Protein AF-A0A350QZK8-F1 (afdb_monomer)

Structure (mmCIF, N/CA/C/O backbone):
data_AF-A0A350QZK8-F1
#
_entry.id   AF-A0A350QZK8-F1
#
loop_
_atom_site.group_PDB
_atom_site.id
_atom_site.type_symbol
_atom_site.label_atom_id
_atom_site.label_alt_id
_atom_site.label_comp_id
_atom_site.label_asym_id
_atom_site.label_entity_id
_atom_site.label_seq_id
_atom_site.pdbx_PDB_ins_code
_atom_site.Cartn_x
_atom_site.Cartn_y
_atom_site.Cartn_z
_atom_site.occupancy
_atom_site.B_iso_or_equiv
_atom_site.auth_seq_id
_atom_site.auth_comp_id
_atom_site.auth_asym_id
_atom_site.auth_atom_id
_atom_site.pdbx_PDB_model_num
ATOM 1 N N . MET A 1 1 ? -41.722 -16.885 18.044 1.00 40.44 1 MET A N 1
ATOM 2 C CA . MET A 1 1 ? -40.992 -17.599 16.979 1.00 40.44 1 MET A CA 1
ATOM 3 C C . MET A 1 1 ? -39.918 -16.690 16.395 1.00 40.44 1 MET A C 1
ATOM 5 O O . MET A 1 1 ? -40.226 -15.578 15.998 1.00 40.44 1 MET A O 1
ATOM 9 N N . ASN A 1 2 ? -38.688 -17.193 16.458 1.00 41.84 2 ASN A N 1
ATOM 10 C CA . ASN A 1 2 ? -37.385 -16.809 15.905 1.00 41.84 2 ASN A CA 1
ATOM 11 C C . ASN A 1 2 ? -37.191 -15.469 15.172 1.00 41.84 2 ASN A C 1
ATOM 13 O O . ASN A 1 2 ? -37.692 -15.240 14.076 1.00 41.84 2 ASN A O 1
ATOM 17 N N . SER A 1 3 ? -36.284 -14.684 15.757 1.00 51.19 3 SER A N 1
ATOM 18 C CA . SER A 1 3 ? -35.518 -13.590 15.170 1.00 51.19 3 SER A CA 1
ATOM 19 C C . SER A 1 3 ? -34.801 -14.013 13.882 1.00 51.19 3 SER A C 1
ATOM 21 O O . SER A 1 3 ? -33.853 -14.795 13.920 1.00 51.19 3 SER A O 1
ATOM 23 N N . SER A 1 4 ? -35.191 -13.442 12.746 1.00 54.00 4 SER A N 1
ATOM 24 C CA . SER A 1 4 ? -34.352 -13.395 11.545 1.00 54.00 4 SER A CA 1
ATOM 25 C C . SER A 1 4 ? -33.629 -12.052 11.512 1.00 54.00 4 SER A C 1
ATOM 27 O O . SER A 1 4 ? -33.986 -11.144 10.766 1.00 54.00 4 SER A O 1
ATOM 29 N N . SER A 1 5 ? -32.611 -11.907 12.362 1.00 52.59 5 SER A N 1
ATOM 30 C CA . SER A 1 5 ? -31.638 -10.829 12.211 1.00 52.59 5 SER A CA 1
ATOM 31 C C . SER A 1 5 ? -30.863 -11.101 10.926 1.00 52.59 5 SER A C 1
ATOM 33 O O . SER A 1 5 ? -30.018 -11.993 10.882 1.00 52.59 5 SER A O 1
ATOM 35 N N . HIS A 1 6 ? -31.189 -10.359 9.868 1.00 55.38 6 HIS A N 1
ATOM 36 C CA . HIS A 1 6 ? -30.386 -10.279 8.657 1.00 55.38 6 HIS A CA 1
ATOM 37 C C . HIS A 1 6 ? -28.930 -10.045 9.064 1.00 55.38 6 HIS A C 1
ATOM 39 O O . HIS A 1 6 ? -28.596 -9.004 9.632 1.00 55.38 6 HIS A O 1
ATOM 45 N N . THR A 1 7 ? -28.056 -11.016 8.803 1.00 56.09 7 THR A N 1
ATOM 46 C CA . THR A 1 7 ? -26.618 -10.825 8.947 1.00 56.09 7 THR A CA 1
ATOM 47 C C . THR A 1 7 ? -26.198 -9.836 7.871 1.00 56.09 7 THR A C 1
ATOM 49 O O . THR A 1 7 ? -25.925 -10.190 6.724 1.00 56.09 7 THR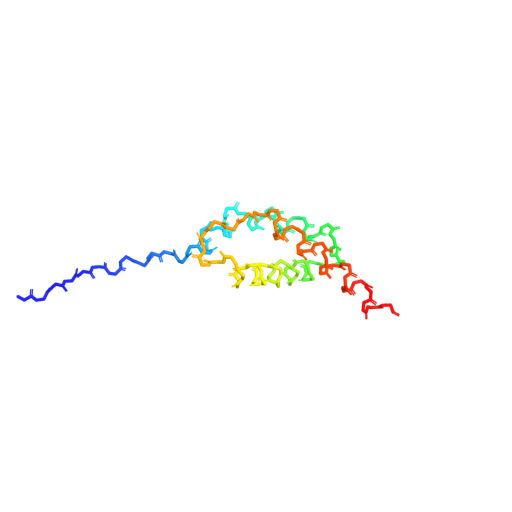 A O 1
ATOM 52 N N . VAL A 1 8 ? -26.202 -8.550 8.218 1.00 59.12 8 VAL A N 1
ATOM 53 C CA . VAL A 1 8 ? -25.571 -7.510 7.413 1.00 59.12 8 VAL A CA 1
ATOM 54 C C . VAL A 1 8 ? -24.123 -7.958 7.260 1.00 59.12 8 VAL A C 1
ATOM 56 O O . VAL A 1 8 ? -23.363 -7.945 8.226 1.00 59.12 8 VAL A O 1
ATOM 59 N N . HIS A 1 9 ? -23.757 -8.454 6.076 1.00 54.19 9 HIS A N 1
ATOM 60 C CA . HIS A 1 9 ? -22.385 -8.824 5.758 1.00 54.19 9 HIS A CA 1
ATOM 61 C C . HIS A 1 9 ? -21.598 -7.521 5.675 1.00 54.19 9 HIS A C 1
ATOM 63 O O . HIS A 1 9 ? -21.401 -6.959 4.597 1.00 54.19 9 HIS A O 1
ATOM 69 N N . SER A 1 10 ? -21.230 -6.989 6.840 1.00 63.53 10 SER A N 1
ATOM 70 C CA . SER A 1 10 ? -20.411 -5.799 6.953 1.00 63.53 10 SER A CA 1
ATOM 71 C C . SER A 1 10 ? -19.115 -6.125 6.230 1.00 63.53 10 SER A C 1
ATOM 73 O O . SER A 1 10 ? -18.374 -7.027 6.633 1.00 63.53 10 SER A O 1
ATOM 75 N N . ARG A 1 11 ? -18.913 -5.505 5.061 1.00 65.44 11 ARG A N 1
ATOM 76 C CA . ARG A 1 11 ? -17.746 -5.788 4.228 1.00 65.44 11 ARG A CA 1
ATOM 77 C C . ARG A 1 11 ? -16.511 -5.602 5.105 1.00 65.44 11 ARG A C 1
ATOM 79 O O . ARG A 1 11 ? -16.424 -4.586 5.794 1.00 65.44 11 ARG A O 1
ATOM 86 N N . PRO A 1 12 ? -15.563 -6.552 5.097 1.00 80.06 12 PRO A N 1
ATOM 87 C CA . PRO A 1 12 ? -14.386 -6.420 5.932 1.00 80.06 12 PRO A CA 1
ATOM 88 C C . PRO A 1 12 ? -13.670 -5.112 5.578 1.00 80.06 12 PRO A C 1
ATOM 90 O O . PRO A 1 12 ? -13.521 -4.789 4.399 1.00 80.06 12 PRO A O 1
ATOM 93 N N . ILE A 1 13 ? -13.264 -4.356 6.602 1.00 85.44 13 ILE A N 1
ATOM 94 C CA . ILE A 1 13 ? -12.773 -2.965 6.503 1.00 85.44 13 ILE A CA 1
ATOM 95 C C . ILE A 1 13 ? -11.677 -2.816 5.436 1.00 85.44 13 ILE A C 1
ATOM 97 O O . ILE A 1 13 ? -11.650 -1.839 4.684 1.00 85.44 13 ILE A O 1
ATOM 101 N N . TRP A 1 14 ? -10.834 -3.840 5.297 1.00 85.75 14 TRP A N 1
ATOM 102 C CA . TRP A 1 14 ? -9.773 -3.904 4.297 1.00 85.75 14 TRP A CA 1
ATOM 103 C C . TRP A 1 14 ? -10.282 -3.840 2.854 1.00 85.75 14 TRP A C 1
ATOM 105 O O . TRP A 1 14 ? -9.637 -3.211 2.021 1.00 85.75 14 TRP A O 1
ATOM 115 N N . LYS A 1 15 ? -11.451 -4.422 2.542 1.00 88.12 15 LYS A N 1
ATOM 116 C CA . LYS A 1 15 ? -12.040 -4.365 1.193 1.00 88.12 15 LYS A CA 1
ATOM 117 C C . LYS A 1 15 ? -12.471 -2.950 0.844 1.00 88.12 15 LYS A C 1
ATOM 119 O O . LYS A 1 15 ? -12.254 -2.515 -0.281 1.00 88.12 15 LYS A O 1
ATOM 124 N N . SER A 1 16 ? -13.059 -2.227 1.795 1.00 88.81 16 SER A N 1
ATOM 125 C CA . SER A 1 16 ? -13.464 -0.831 1.597 1.00 88.81 16 SER A CA 1
ATOM 126 C C . SER A 1 16 ? -12.246 0.077 1.423 1.00 88.81 16 SER A C 1
ATOM 128 O O . SER A 1 16 ? -12.227 0.931 0.537 1.00 88.81 16 SER A O 1
ATOM 130 N N . TRP A 1 17 ? -11.195 -0.152 2.214 1.00 90.75 17 TRP A N 1
ATOM 131 C CA . TRP A 1 17 ? -9.928 0.561 2.073 1.00 90.75 17 TRP A CA 1
ATOM 132 C C . TRP A 1 17 ? -9.264 0.281 0.719 1.00 90.75 17 TRP A C 1
ATOM 134 O O . TRP A 1 17 ? -8.875 1.208 0.006 1.00 90.75 17 TRP A O 1
ATOM 144 N N . PHE A 1 18 ? -9.192 -0.992 0.323 1.00 89.62 18 PHE A N 1
ATOM 145 C CA . PHE A 1 18 ? -8.576 -1.402 -0.934 1.00 89.62 18 PHE A CA 1
ATOM 146 C C . PHE A 1 18 ? -9.375 -0.914 -2.145 1.00 89.62 18 PHE A C 1
ATOM 148 O O . PHE A 1 18 ? -8.782 -0.454 -3.111 1.00 89.62 18 PHE A O 1
ATOM 155 N N . ALA A 1 19 ? -10.708 -0.893 -2.086 1.00 90.00 19 ALA A N 1
ATOM 156 C CA . ALA A 1 19 ? -11.526 -0.299 -3.145 1.00 90.00 19 ALA A CA 1
ATOM 157 C C . ALA A 1 19 ? -11.246 1.206 -3.332 1.00 90.00 19 ALA A C 1
ATOM 159 O O . ALA A 1 19 ? -11.283 1.709 -4.452 1.00 90.00 19 ALA A O 1
ATOM 160 N N . LYS A 1 20 ? -10.923 1.925 -2.248 1.00 90.94 20 LYS A N 1
ATOM 161 C CA . LYS A 1 20 ? -10.624 3.365 -2.274 1.00 90.94 20 LYS A CA 1
ATOM 162 C C . LYS A 1 20 ? -9.198 3.684 -2.743 1.00 90.94 20 LYS A C 1
ATOM 164 O O . LYS A 1 20 ? -8.990 4.686 -3.426 1.00 90.94 20 LYS A O 1
ATOM 169 N N . HIS A 1 21 ? -8.214 2.869 -2.359 1.00 91.75 21 HIS A N 1
ATOM 170 C CA . HIS A 1 21 ? -6.787 3.168 -2.563 1.00 91.75 21 HIS A CA 1
ATOM 171 C C . HIS A 1 21 ? -6.072 2.228 -3.547 1.00 91.75 21 HIS A C 1
ATOM 173 O O . HIS A 1 21 ? -5.089 2.634 -4.168 1.00 91.75 21 HIS A O 1
ATOM 179 N N . GLY A 1 22 ? -6.576 1.009 -3.741 1.00 89.56 22 GLY A N 1
ATOM 180 C CA . GLY A 1 22 ? -5.948 -0.068 -4.513 1.00 89.56 22 GLY A CA 1
ATOM 181 C C . GLY A 1 22 ? -5.634 0.307 -5.957 1.00 89.56 22 GLY A C 1
ATOM 182 O O . GLY A 1 22 ? -4.525 0.059 -6.414 1.00 89.56 22 GLY A O 1
ATOM 183 N N . GLY A 1 23 ? -6.540 1.004 -6.652 1.00 92.75 23 GLY A N 1
ATOM 184 C CA . GLY A 1 23 ? -6.296 1.432 -8.036 1.00 92.75 23 GLY A CA 1
ATOM 185 C C . GLY A 1 23 ? -5.073 2.349 -8.185 1.00 92.75 23 GLY A C 1
ATOM 186 O O . GLY A 1 23 ? -4.279 2.187 -9.109 1.00 92.75 23 GLY A O 1
ATOM 187 N N . LYS A 1 24 ? -4.866 3.274 -7.237 1.00 93.69 24 LYS A N 1
ATOM 188 C CA . LYS A 1 24 ? -3.699 4.174 -7.244 1.00 93.69 24 LYS A CA 1
ATOM 189 C C . LYS A 1 24 ? -2.413 3.459 -6.825 1.00 93.69 24 LYS A C 1
ATOM 191 O O . LYS A 1 24 ? -1.338 3.835 -7.287 1.00 93.69 24 LYS A O 1
ATOM 196 N N . LEU A 1 25 ? -2.511 2.460 -5.947 1.00 94.00 25 LEU A N 1
ATOM 197 C CA . LEU A 1 25 ? -1.378 1.620 -5.552 1.00 94.00 25 LEU A CA 1
ATOM 198 C C . LEU A 1 25 ? -0.909 0.758 -6.725 1.00 94.00 25 LEU A C 1
ATOM 200 O O . LEU A 1 25 ? 0.285 0.710 -6.997 1.00 94.00 25 LEU A O 1
ATOM 204 N N . LEU A 1 26 ? -1.848 0.160 -7.460 1.00 93.50 26 LEU A N 1
ATOM 205 C CA . LEU A 1 26 ? -1.548 -0.654 -8.631 1.00 93.50 26 LEU A CA 1
ATOM 206 C C . LEU A 1 26 ? -0.937 0.170 -9.765 1.00 93.50 26 LEU A C 1
ATOM 208 O O . LEU A 1 26 ? 0.054 -0.249 -10.354 1.00 93.50 26 LEU A O 1
ATOM 212 N N . LEU A 1 27 ? -1.463 1.369 -10.035 1.00 94.44 27 LEU A N 1
ATOM 213 C CA . LEU A 1 27 ? -0.866 2.266 -11.027 1.00 94.44 27 LEU A CA 1
ATOM 214 C C . LEU A 1 27 ? 0.589 2.615 -10.679 1.00 94.44 27 LEU A C 1
ATOM 216 O O . LEU A 1 27 ? 1.439 2.645 -11.562 1.00 94.44 27 LEU A O 1
ATOM 220 N N . PHE A 1 28 ? 0.879 2.853 -9.400 1.00 94.06 28 PHE A N 1
ATOM 221 C CA . PHE A 1 28 ? 2.239 3.121 -8.941 1.00 94.06 28 PHE A CA 1
ATOM 222 C C . PHE A 1 28 ? 3.140 1.887 -9.025 1.00 94.06 28 PHE A C 1
ATOM 224 O O . PHE A 1 28 ? 4.268 1.998 -9.492 1.00 94.06 28 PHE A O 1
ATOM 231 N N . ALA A 1 29 ? 2.654 0.712 -8.622 1.00 93.69 29 ALA A N 1
ATOM 232 C CA . ALA A 1 29 ? 3.420 -0.527 -8.712 1.00 93.69 29 ALA A CA 1
ATOM 233 C C . ALA A 1 29 ? 3.773 -0.879 -10.161 1.00 93.69 29 ALA A C 1
ATOM 235 O O . ALA A 1 29 ? 4.906 -1.258 -10.430 1.00 93.69 29 ALA A O 1
ATOM 236 N N . ARG A 1 30 ? 2.863 -0.638 -11.113 1.00 92.38 30 ARG A N 1
ATOM 237 C CA . ARG A 1 30 ? 3.120 -0.809 -12.555 1.00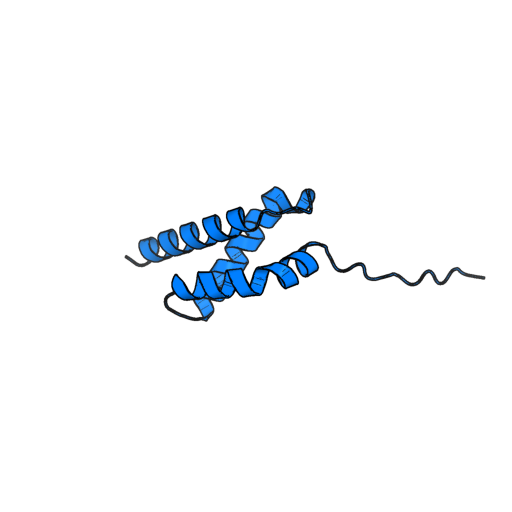 92.38 30 ARG A CA 1
ATOM 238 C C . ARG A 1 30 ? 4.259 0.058 -13.085 1.00 92.38 30 ARG A C 1
ATOM 240 O O . ARG A 1 30 ? 4.898 -0.325 -14.050 1.00 92.38 30 ARG A O 1
ATOM 247 N N . GLN A 1 31 ? 4.517 1.212 -12.472 1.00 91.25 31 GLN A N 1
ATOM 248 C CA 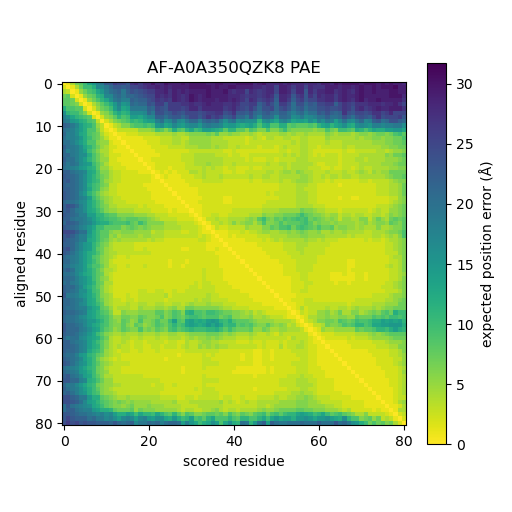. GLN A 1 31 ? 5.657 2.057 -12.846 1.00 91.25 31 GLN A CA 1
ATOM 249 C C . GLN A 1 31 ? 6.989 1.532 -12.288 1.00 91.25 31 GLN A C 1
ATOM 251 O O . GLN A 1 31 ? 8.043 1.964 -12.739 1.00 91.25 31 GLN A O 1
ATOM 256 N N . GLN A 1 32 ? 6.949 0.655 -11.282 1.00 86.81 32 GLN A N 1
ATOM 257 C CA . GLN A 1 32 ? 8.133 0.068 -10.644 1.00 86.81 32 GLN A CA 1
ATOM 258 C C . GLN A 1 32 ? 8.423 -1.354 -11.150 1.00 86.81 32 GLN A C 1
ATOM 260 O O . GLN A 1 32 ? 9.570 -1.790 -11.132 1.00 86.81 32 GLN A O 1
ATOM 265 N N . ALA A 1 33 ? 7.385 -2.080 -11.564 1.00 85.94 33 ALA A N 1
ATOM 266 C CA . ALA A 1 33 ? 7.452 -3.463 -12.011 1.00 85.94 33 ALA A CA 1
ATOM 267 C C . ALA A 1 33 ? 7.859 -3.580 -13.486 1.00 85.94 33 ALA A C 1
ATOM 269 O O . ALA A 1 33 ? 7.572 -2.696 -14.293 1.00 85.94 33 ALA A O 1
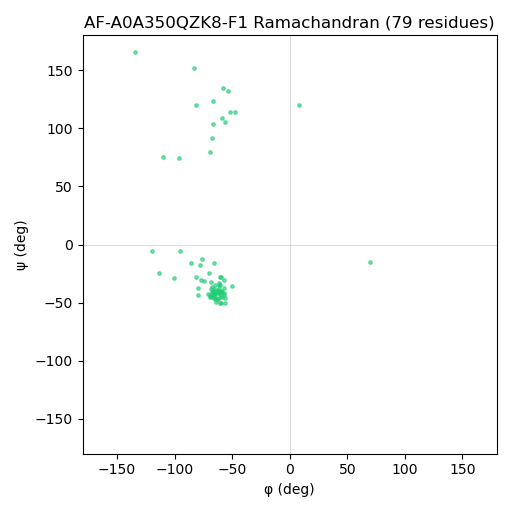ATOM 270 N N . ARG A 1 34 ? 8.493 -4.702 -13.851 1.00 79.62 34 ARG A N 1
ATOM 271 C CA .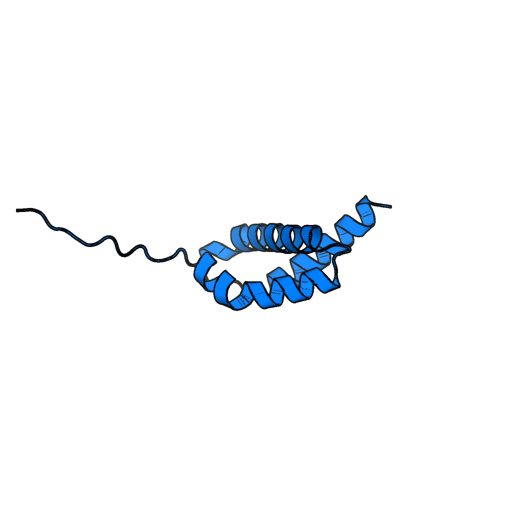 ARG A 1 34 ? 8.870 -4.987 -15.247 1.00 79.62 34 ARG A CA 1
ATOM 272 C C . ARG A 1 34 ? 7.704 -5.552 -16.058 1.00 79.62 34 ARG A C 1
ATOM 274 O O . ARG A 1 34 ? 7.663 -5.355 -17.270 1.00 79.62 34 ARG A O 1
ATOM 281 N N . CYS A 1 35 ? 6.762 -6.228 -15.401 1.00 85.25 35 CYS A N 1
ATOM 282 C CA . CYS A 1 35 ? 5.553 -6.770 -16.013 1.00 85.25 35 CYS A CA 1
ATOM 283 C C . CYS A 1 35 ? 4.294 -6.477 -15.162 1.00 85.25 35 CYS A C 1
ATOM 285 O O . CYS A 1 35 ? 4.403 -6.057 -14.004 1.00 85.25 35 CYS A O 1
ATOM 287 N N . PRO A 1 36 ? 3.086 -6.651 -15.731 1.00 85.31 36 PRO A N 1
ATOM 288 C CA . PRO A 1 36 ? 1.830 -6.438 -15.012 1.00 85.31 36 PRO A CA 1
ATOM 289 C C . PRO A 1 36 ? 1.632 -7.387 -13.824 1.00 85.31 36 PRO A C 1
ATOM 291 O O . PRO A 1 36 ? 1.162 -6.929 -12.786 1.00 85.31 36 PRO A O 1
ATOM 294 N N . ASP A 1 37 ? 2.016 -8.659 -13.960 1.00 88.44 37 ASP A N 1
ATOM 295 C CA . ASP A 1 37 ? 1.893 -9.673 -12.905 1.00 88.44 37 ASP A CA 1
ATOM 296 C C . ASP A 1 37 ? 2.736 -9.309 -11.672 1.00 88.44 37 ASP A C 1
ATOM 298 O O . ASP A 1 37 ? 2.213 -9.245 -10.560 1.00 88.44 37 ASP A O 1
ATOM 302 N N . ASP A 1 38 ? 3.997 -8.908 -11.876 1.00 88.38 38 ASP A N 1
ATOM 303 C CA . ASP A 1 38 ? 4.877 -8.427 -10.802 1.00 88.38 38 ASP A CA 1
ATOM 304 C C . ASP A 1 38 ? 4.263 -7.230 -10.057 1.00 88.38 38 ASP A C 1
ATOM 306 O O . ASP A 1 38 ? 4.407 -7.091 -8.841 1.00 88.38 38 ASP A O 1
ATOM 310 N N . ALA A 1 39 ? 3.574 -6.331 -10.771 1.00 91.62 39 ALA A N 1
ATOM 311 C CA . ALA A 1 39 ? 2.933 -5.176 -10.151 1.00 91.62 39 ALA A CA 1
ATOM 312 C C . ALA A 1 39 ? 1.788 -5.586 -9.218 1.00 91.62 39 ALA A C 1
ATOM 314 O O . ALA A 1 39 ? 1.598 -4.960 -8.171 1.00 91.62 39 ALA A O 1
ATOM 315 N N . GLU A 1 40 ? 1.014 -6.601 -9.597 1.00 93.06 40 GLU A N 1
ATOM 316 C CA . GLU A 1 40 ? -0.069 -7.124 -8.768 1.00 93.06 40 GLU A CA 1
ATOM 317 C C . GLU A 1 40 ? 0.483 -7.815 -7.525 1.00 93.06 40 GLU A C 1
ATOM 319 O O . GLU A 1 40 ? 0.032 -7.503 -6.417 1.00 93.06 40 GLU A O 1
ATOM 324 N N . ASP A 1 41 ? 1.516 -8.643 -7.676 1.00 92.94 41 ASP A N 1
ATOM 325 C CA . ASP A 1 41 ? 2.147 -9.327 -6.548 1.00 92.94 41 ASP A CA 1
ATOM 326 C C . ASP A 1 41 ? 2.814 -8.341 -5.579 1.00 92.94 41 ASP A C 1
ATOM 328 O O . ASP A 1 41 ? 2.620 -8.437 -4.363 1.00 92.94 41 ASP A O 1
ATOM 332 N N . LEU A 1 42 ? 3.499 -7.309 -6.087 1.00 93.19 42 LEU A N 1
ATOM 333 C CA . LEU A 1 42 ? 4.070 -6.238 -5.262 1.00 93.19 42 LEU A CA 1
ATOM 334 C C . LEU A 1 42 ? 3.009 -5.541 -4.406 1.00 93.19 42 LEU A C 1
ATOM 336 O O . LEU A 1 42 ? 3.240 -5.246 -3.229 1.00 93.19 42 LEU A O 1
ATOM 340 N N . VAL A 1 43 ? 1.844 -5.248 -4.989 1.00 94.50 43 VAL A N 1
ATOM 341 C CA . VAL A 1 43 ? 0.738 -4.590 -4.283 1.00 94.50 43 VAL A CA 1
ATOM 342 C C . VAL A 1 43 ? 0.136 -5.526 -3.250 1.00 94.50 43 VAL A C 1
ATOM 344 O O . VAL A 1 43 ? -0.104 -5.088 -2.123 1.00 94.50 43 VAL A O 1
ATOM 347 N N . GLN A 1 44 ? -0.098 -6.791 -3.605 1.00 93.75 44 GLN A N 1
ATOM 348 C CA . GLN A 1 44 ? -0.641 -7.786 -2.686 1.00 93.75 44 GLN A CA 1
ATOM 349 C C . GLN A 1 44 ? 0.285 -7.989 -1.489 1.00 93.75 44 GLN A C 1
ATOM 351 O O . GLN A 1 44 ? -0.155 -7.872 -0.342 1.00 93.75 44 GLN A O 1
ATOM 356 N N . GLU A 1 45 ? 1.573 -8.219 -1.727 1.00 95.31 45 GLU A N 1
ATOM 357 C CA . GLU A 1 45 ? 2.535 -8.468 -0.663 1.00 95.31 45 GLU A CA 1
ATOM 358 C C . GLU A 1 45 ? 2.732 -7.232 0.226 1.00 95.31 45 GLU A C 1
ATOM 360 O O . GLU A 1 45 ? 2.667 -7.332 1.458 1.00 95.31 45 GLU A O 1
ATOM 365 N N . ALA A 1 46 ? 2.899 -6.045 -0.370 1.00 94.75 46 ALA A N 1
ATOM 366 C CA . ALA A 1 46 ? 2.998 -4.796 0.381 1.00 94.75 46 ALA A CA 1
ATOM 367 C C . ALA A 1 46 ? 1.751 -4.555 1.237 1.00 94.75 46 ALA A C 1
ATOM 369 O O . ALA A 1 46 ? 1.859 -4.204 2.416 1.00 94.75 46 ALA A O 1
ATOM 370 N N . PHE A 1 47 ? 0.566 -4.757 0.660 1.00 94.38 47 PHE A N 1
ATOM 371 C CA . PHE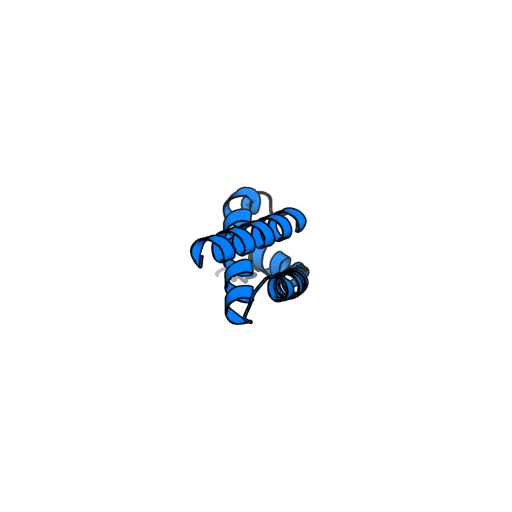 A 1 47 ? -0.694 -4.559 1.356 1.00 94.38 47 PHE A CA 1
ATOM 372 C C . PHE A 1 47 ? -0.845 -5.533 2.522 1.00 94.38 47 PHE A C 1
ATOM 374 O O . PHE A 1 47 ? -1.094 -5.086 3.638 1.00 94.38 47 PHE A O 1
ATOM 381 N N . VAL A 1 48 ? -0.628 -6.835 2.314 1.00 93.62 48 VAL A N 1
ATOM 382 C CA . VAL A 1 48 ? -0.737 -7.850 3.376 1.00 93.62 48 VAL A CA 1
ATOM 383 C C . VAL A 1 48 ? 0.248 -7.569 4.510 1.00 93.62 48 VAL A C 1
ATOM 385 O O . VAL A 1 48 ? -0.139 -7.646 5.678 1.00 93.62 48 VAL A O 1
ATOM 388 N N . ARG A 1 49 ? 1.498 -7.195 4.202 1.00 93.56 49 ARG A N 1
ATOM 389 C CA . ARG A 1 49 ? 2.503 -6.847 5.222 1.00 93.56 49 ARG A CA 1
ATOM 390 C C . ARG A 1 49 ? 2.049 -5.668 6.081 1.00 93.56 49 ARG A C 1
ATOM 392 O O . ARG A 1 49 ? 2.054 -5.766 7.305 1.00 93.56 49 ARG A O 1
ATOM 399 N N . ILE A 1 50 ? 1.617 -4.571 5.459 1.00 93.75 50 ILE A N 1
ATOM 400 C CA . ILE A 1 50 ? 1.158 -3.384 6.192 1.00 93.75 50 ILE A CA 1
ATOM 401 C C . ILE A 1 50 ? -0.153 -3.666 6.934 1.00 93.75 50 ILE A C 1
ATOM 403 O O . ILE A 1 50 ? -0.315 -3.240 8.075 1.00 93.75 50 ILE A O 1
ATOM 407 N N . TRP A 1 51 ? -1.071 -4.423 6.337 1.00 91.62 51 TRP A N 1
ATOM 408 C CA . TRP A 1 51 ? -2.352 -4.747 6.954 1.00 91.62 51 TRP A CA 1
ATOM 409 C C . TRP A 1 51 ? -2.203 -5.674 8.162 1.00 91.62 51 TRP A C 1
ATOM 411 O O . TRP A 1 51 ? -2.944 -5.547 9.129 1.00 91.62 51 TRP A O 1
ATOM 421 N N . ARG A 1 52 ? -1.216 -6.572 8.177 1.00 91.12 52 ARG A N 1
ATOM 422 C CA . ARG A 1 52 ? -0.907 -7.360 9.382 1.00 91.12 52 ARG A CA 1
ATOM 423 C C . ARG A 1 52 ? -0.399 -6.488 10.532 1.00 91.12 52 ARG A C 1
ATOM 425 O O . ARG A 1 52 ? -0.713 -6.773 11.680 1.00 91.12 52 ARG A O 1
ATOM 432 N N . LEU A 1 53 ? 0.346 -5.424 10.228 1.00 90.06 53 LEU A N 1
ATOM 433 C CA . LEU A 1 53 ? 0.904 -4.516 11.234 1.00 90.06 53 LEU A CA 1
ATOM 434 C C . LEU A 1 53 ? -0.125 -3.501 11.747 1.00 90.06 53 LEU A C 1
ATOM 436 O O . LEU A 1 53 ? -0.214 -3.275 12.946 1.00 90.06 53 LEU A O 1
ATOM 440 N N . TYR A 1 54 ? -0.917 -2.913 10.850 1.00 87.62 54 TYR A N 1
ATOM 441 C CA . TYR A 1 54 ? -1.788 -1.769 11.149 1.00 87.62 54 TYR A CA 1
ATOM 442 C C . TYR A 1 54 ? -3.276 -2.049 10.910 1.00 87.62 54 TYR A C 1
ATOM 444 O O . TYR A 1 54 ? -4.118 -1.228 11.234 1.00 87.62 54 TYR A O 1
ATOM 452 N N . GLY A 1 55 ? -3.655 -3.207 10.371 1.00 82.00 55 GLY A N 1
ATOM 453 C CA . GLY A 1 55 ? -5.052 -3.512 10.033 1.00 82.00 55 GLY A CA 1
ATOM 454 C C . GLY A 1 55 ? -5.986 -3.604 11.239 1.00 82.00 55 GLY A C 1
ATOM 455 O O . GLY A 1 55 ? -7.198 -3.509 11.067 1.00 82.00 55 GLY A O 1
ATOM 456 N N . HIS A 1 56 ? -5.435 -3.733 12.450 1.00 79.62 56 HIS A N 1
ATOM 457 C CA . HIS A 1 56 ? -6.191 -3.672 13.701 1.00 79.62 56 HIS A CA 1
ATOM 458 C C . HIS A 1 56 ? -6.710 -2.258 14.017 1.00 79.62 56 HIS A C 1
ATOM 460 O O . HIS A 1 56 ? -7.717 -2.138 14.707 1.00 79.62 56 HIS A O 1
ATOM 466 N N . THR A 1 57 ? -6.079 -1.197 13.495 1.00 76.62 57 THR A N 1
ATOM 467 C CA . THR A 1 57 ? -6.551 0.186 13.682 1.00 76.62 57 THR A CA 1
ATOM 468 C C . THR A 1 57 ? -7.606 0.592 12.655 1.00 76.62 57 THR A C 1
ATOM 470 O O . THR A 1 57 ? -8.273 1.603 12.838 1.00 76.62 57 THR A O 1
ATOM 473 N N . GLY A 1 58 ? -7.758 -0.154 11.552 1.00 73.00 58 GLY A N 1
ATOM 474 C CA . GLY A 1 58 ? -8.681 0.169 10.453 1.00 73.00 58 GLY A CA 1
ATOM 475 C C . GLY A 1 58 ? -8.288 1.399 9.618 1.00 73.00 58 GLY A C 1
ATOM 476 O O . GLY A 1 58 ? -8.766 1.557 8.495 1.00 73.00 58 GLY A O 1
ATOM 477 N N . GLU A 1 59 ? -7.365 2.219 10.116 1.00 78.62 59 GLU A N 1
ATOM 478 C CA . GLU A 1 59 ? -6.845 3.426 9.480 1.00 78.62 59 GLU A CA 1
ATOM 479 C C . GLU A 1 59 ? -5.397 3.213 9.035 1.00 78.62 59 GLU A C 1
ATOM 481 O O . GLU A 1 59 ? -4.433 3.688 9.634 1.00 78.62 59 GLU A O 1
ATOM 486 N N . VAL A 1 60 ? -5.228 2.461 7.948 1.00 86.19 60 VAL A N 1
ATOM 487 C CA . VAL A 1 60 ? -3.912 2.290 7.330 1.00 86.19 60 VAL A CA 1
ATOM 488 C C . VAL A 1 60 ? -3.607 3.500 6.450 1.00 86.19 60 VAL A C 1
ATOM 490 O O . VAL A 1 60 ? -4.312 3.770 5.475 1.00 86.19 60 VAL A O 1
ATOM 493 N N . ALA A 1 61 ? -2.528 4.222 6.753 1.00 89.69 61 ALA A N 1
ATOM 494 C CA . ALA A 1 61 ? -2.066 5.309 5.898 1.00 89.69 61 ALA A CA 1
ATOM 495 C C . ALA A 1 61 ? -1.567 4.745 4.549 1.00 89.69 61 ALA A C 1
ATOM 497 O O . ALA A 1 61 ? -0.639 3.930 4.537 1.00 89.69 61 ALA A O 1
ATOM 498 N N . PRO A 1 62 ? -2.099 5.190 3.392 1.00 88.00 62 PRO A N 1
ATOM 499 C CA . PRO A 1 62 ? -1.702 4.651 2.088 1.00 88.00 62 PRO A CA 1
ATOM 500 C C . PRO A 1 62 ? -0.213 4.857 1.788 1.00 88.00 62 PRO A C 1
ATOM 502 O O . PRO A 1 62 ? 0.394 4.024 1.119 1.00 88.00 62 PRO A O 1
ATOM 505 N N . GLY A 1 63 ? 0.409 5.905 2.347 1.00 93.00 63 GLY A N 1
ATOM 506 C CA . GLY A 1 63 ? 1.851 6.156 2.238 1.00 93.00 63 GLY A CA 1
ATOM 507 C C . GLY A 1 63 ? 2.729 5.008 2.755 1.00 93.00 63 GLY A C 1
ATOM 508 O O . GLY A 1 63 ? 3.802 4.768 2.201 1.00 93.00 63 GLY A O 1
ATOM 509 N N . LEU A 1 64 ? 2.264 4.248 3.755 1.00 92.94 64 LEU A N 1
ATOM 510 C CA . LEU A 1 64 ? 2.978 3.065 4.249 1.00 92.94 64 LEU A CA 1
ATOM 511 C C . LEU A 1 64 ? 3.018 1.959 3.192 1.00 92.94 64 LEU A C 1
ATOM 513 O O . LEU A 1 64 ? 4.058 1.330 3.000 1.00 92.94 64 LEU A O 1
ATOM 517 N N . VAL A 1 65 ? 1.912 1.769 2.468 1.00 93.69 65 VAL A N 1
ATOM 518 C CA . VAL A 1 65 ? 1.820 0.773 1.395 1.00 93.69 65 VAL A CA 1
ATOM 519 C C . VAL A 1 65 ? 2.661 1.203 0.193 1.00 93.69 65 VAL A C 1
ATOM 521 O O . VAL A 1 65 ? 3.434 0.396 -0.309 1.00 93.69 65 VAL A O 1
ATOM 524 N N . TYR A 1 66 ? 2.632 2.481 -0.204 1.00 94.50 66 TYR A N 1
ATOM 525 C CA . TYR A 1 66 ? 3.523 3.008 -1.252 1.00 94.50 66 TYR A CA 1
ATOM 526 C C . TYR A 1 66 ? 5.007 2.780 -0.938 1.00 94.50 66 TYR A C 1
ATOM 528 O O . TYR A 1 66 ? 5.770 2.316 -1.789 1.00 94.50 66 TYR A O 1
ATOM 536 N N . ARG A 1 67 ? 5.424 3.072 0.302 1.00 95.69 67 ARG A N 1
ATOM 537 C CA . ARG A 1 67 ? 6.801 2.838 0.750 1.00 95.69 67 ARG A CA 1
ATOM 538 C C . ARG A 1 67 ? 7.160 1.351 0.713 1.00 95.69 67 ARG A C 1
ATOM 540 O O . ARG A 1 67 ? 8.269 1.015 0.302 1.00 95.69 67 ARG A O 1
ATOM 547 N N . ALA A 1 68 ? 6.242 0.479 1.132 1.00 95.25 68 ALA A N 1
ATOM 548 C CA . ALA A 1 68 ? 6.438 -0.966 1.101 1.00 95.25 68 ALA A CA 1
ATOM 549 C C . ALA A 1 68 ? 6.569 -1.503 -0.334 1.00 95.25 68 ALA A C 1
ATOM 551 O O . ALA A 1 68 ? 7.511 -2.246 -0.592 1.00 95.25 68 ALA A O 1
ATOM 552 N N . ILE A 1 69 ? 5.716 -1.058 -1.266 1.00 94.56 69 ILE A N 1
ATOM 553 C CA . ILE A 1 69 ? 5.794 -1.411 -2.696 1.00 94.56 69 ILE A CA 1
ATOM 554 C C . ILE A 1 69 ? 7.169 -1.047 -3.259 1.00 94.56 69 ILE A C 1
ATOM 556 O O . ILE A 1 69 ? 7.837 -1.886 -3.852 1.00 94.56 69 ILE A O 1
ATOM 560 N N . ARG A 1 70 ? 7.633 0.190 -3.031 1.00 93.56 70 ARG A N 1
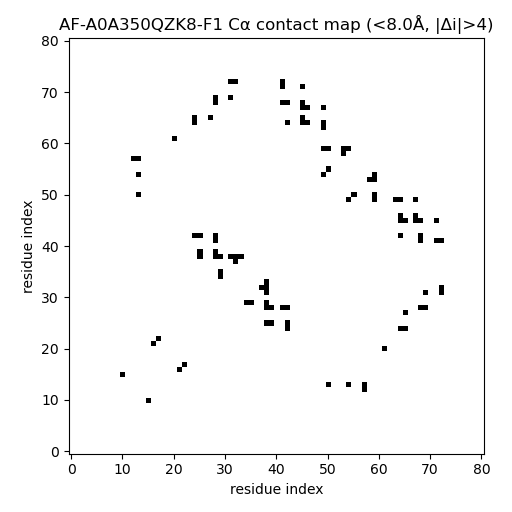ATOM 561 C CA . ARG A 1 70 ? 8.937 0.638 -3.543 1.00 93.56 70 ARG A CA 1
ATOM 562 C C . ARG A 1 70 ? 10.092 -0.190 -2.980 1.00 93.56 70 ARG A C 1
ATOM 564 O O . ARG A 1 70 ? 11.028 -0.502 -3.706 1.00 93.56 70 ARG A O 1
ATOM 571 N N . ARG A 1 71 ? 10.043 -0.526 -1.688 1.00 94.19 71 ARG A N 1
ATOM 572 C CA . ARG A 1 71 ? 11.077 -1.352 -1.058 1.00 94.19 71 ARG A CA 1
ATOM 573 C C . ARG A 1 71 ? 11.101 -2.761 -1.652 1.00 94.19 71 ARG A C 1
ATOM 575 O O . ARG A 1 71 ? 12.176 -3.219 -2.009 1.00 94.19 71 ARG A O 1
ATOM 582 N N . LEU A 1 72 ? 9.935 -3.392 -1.803 1.00 93.31 72 LEU A N 1
ATOM 583 C CA . LEU A 1 72 ? 9.819 -4.717 -2.411 1.00 93.31 72 LEU A CA 1
ATOM 584 C C . LEU A 1 72 ? 10.325 -4.729 -3.856 1.00 93.31 72 LEU A C 1
ATOM 586 O O . LEU A 1 72 ? 11.120 -5.591 -4.199 1.00 93.31 72 LEU A O 1
ATOM 590 N N . ALA A 1 73 ? 9.957 -3.733 -4.666 1.00 92.00 73 ALA A N 1
ATOM 591 C CA . ALA A 1 73 ? 10.425 -3.637 -6.047 1.00 92.00 73 ALA A CA 1
ATOM 592 C C . ALA A 1 73 ? 11.960 -3.550 -6.141 1.00 92.00 73 ALA A C 1
ATOM 594 O O . ALA A 1 73 ? 12.570 -4.203 -6.984 1.00 92.00 73 ALA A O 1
ATOM 595 N N . ILE A 1 74 ? 12.600 -2.781 -5.249 1.00 91.62 74 ILE A N 1
ATOM 596 C CA . ILE A 1 74 ? 14.067 -2.690 -5.172 1.00 91.62 74 ILE A CA 1
ATOM 597 C C . ILE A 1 74 ? 14.677 -4.022 -4.725 1.00 91.62 74 ILE A C 1
ATOM 599 O O . ILE A 1 74 ? 15.684 -4.446 -5.288 1.00 91.62 74 ILE A O 1
ATOM 603 N N . ASP A 1 75 ? 14.100 -4.664 -3.710 1.00 90.56 75 ASP A N 1
ATOM 604 C CA . ASP A 1 75 ? 14.609 -5.935 -3.192 1.00 90.56 75 ASP A CA 1
ATOM 605 C C . ASP A 1 75 ? 14.504 -7.041 -4.259 1.00 90.56 75 ASP A C 1
ATOM 607 O O . ASP A 1 75 ? 15.462 -7.784 -4.454 1.00 90.56 75 ASP A O 1
ATOM 611 N N . TRP A 1 76 ? 13.411 -7.084 -5.025 1.00 88.75 76 TRP A N 1
ATOM 612 C CA . TRP A 1 76 ? 13.240 -8.005 -6.154 1.00 88.75 76 TRP A CA 1
ATOM 613 C C . TRP A 1 76 ? 14.206 -7.715 -7.301 1.00 88.75 76 TRP A C 1
ATOM 615 O O . TRP A 1 76 ? 14.771 -8.633 -7.892 1.00 88.75 76 TRP A O 1
ATOM 625 N N . ALA A 1 77 ? 14.438 -6.436 -7.608 1.00 86.25 77 ALA A N 1
ATOM 626 C CA . ALA A 1 77 ? 15.420 -6.049 -8.612 1.00 86.25 77 ALA A CA 1
ATOM 627 C C . ALA A 1 77 ? 16.840 -6.500 -8.232 1.00 86.25 77 ALA A C 1
ATOM 629 O O . ALA A 1 77 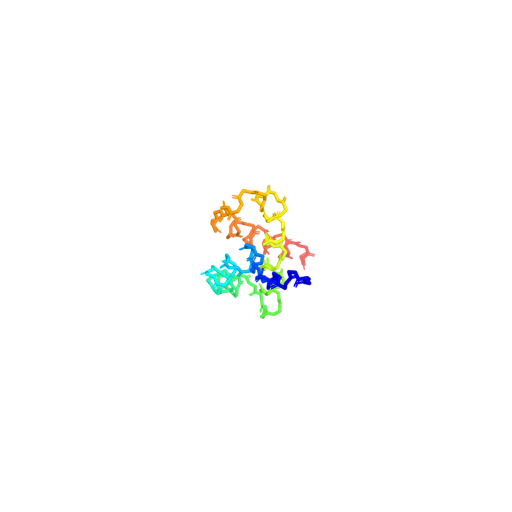? 17.591 -6.879 -9.120 1.00 86.25 77 ALA A O 1
ATOM 630 N N . ARG A 1 78 ? 17.180 -6.495 -6.934 1.00 85.81 78 ARG A N 1
ATOM 631 C CA . ARG A 1 78 ? 18.473 -6.970 -6.410 1.00 85.81 78 ARG A CA 1
ATOM 632 C C . ARG A 1 78 ? 18.597 -8.485 -6.337 1.00 85.81 78 ARG A C 1
ATOM 634 O O . ARG A 1 78 ? 19.705 -8.978 -6.419 1.00 85.81 78 ARG A O 1
ATOM 641 N N . SER A 1 79 ? 17.505 -9.218 -6.124 1.00 83.12 79 SER A N 1
ATOM 642 C CA . SER A 1 79 ? 17.547 -10.688 -6.096 1.00 83.12 79 SER A CA 1
ATOM 643 C C . SER A 1 79 ? 17.662 -11.328 -7.481 1.00 83.12 79 SER A C 1
ATOM 645 O O . SER A 1 79 ? 17.863 -12.533 -7.575 1.00 83.12 79 SER A O 1
ATOM 647 N N . LEU A 1 80 ? 17.452 -10.541 -8.539 1.00 69.88 80 LEU A N 1
ATOM 648 C CA . LEU A 1 80 ? 17.547 -10.967 -9.937 1.00 69.88 80 LEU A CA 1
ATOM 649 C C . LEU A 1 80 ? 18.920 -10.664 -10.568 1.00 69.88 80 LEU A C 1
ATOM 651 O O . LEU A 1 80 ? 19.125 -11.045 -11.719 1.00 69.88 80 LEU A O 1
ATOM 655 N N . ASP A 1 81 ? 19.799 -9.962 -9.846 1.00 55.16 81 ASP A N 1
ATOM 656 C CA . ASP A 1 81 ? 21.196 -9.671 -10.209 1.00 55.16 81 ASP A CA 1
ATOM 657 C C . ASP A 1 81 ? 22.128 -10.669 -9.500 1.00 55.16 81 ASP A C 1
ATOM 659 O O . ASP A 1 81 ? 23.077 -11.160 -10.151 1.00 55.16 81 ASP A O 1
#

Sequence (81 aa):
MNSSSHTVHSRPIWKSWFAKHGGKLLLFARQQARCPDDAEDLVQEAFVRIWRLYGHTGEVAPGLVYRAIRRLAIDWARSLD

Nearest PDB structures (foldseek):
  6dvb-assembly1_F  TM=8.460E-01  e=8.946E-02  Mycobacterium tuberculosis H37Rv
  5wur-assembly2_B  TM=8.437E-01  e=1.476E+00  Bacillus subtilis subsp. subtilis str. 168
  5wur-assembly1_A  TM=7.748E-01  e=1.109E+00  Bacillus subtilis subsp. subtilis str. 168
  5wuq-assembly1_A  TM=7.941E-01  e=2.080E+00  Bacillus subtilis subsp. subtilis str. 168

Solvent-accessible surface area (backbone atoms only — not comparable to full-atom values): 4826 Å² total; per-residue (Å²): 136,81,88,81,76,75,78,74,78,72,72,57,67,65,58,61,50,40,72,75,46,40,68,64,49,42,59,53,29,45,75,66,34,95,45,71,67,55,10,52,50,40,44,51,53,22,43,53,57,48,40,72,74,38,49,88,71,72,70,67,61,66,68,60,36,54,53,37,29,55,50,49,48,51,53,53,59,59,77,74,109

pLDDT: mean 84.28, std 13.83, range [40.44, 95.69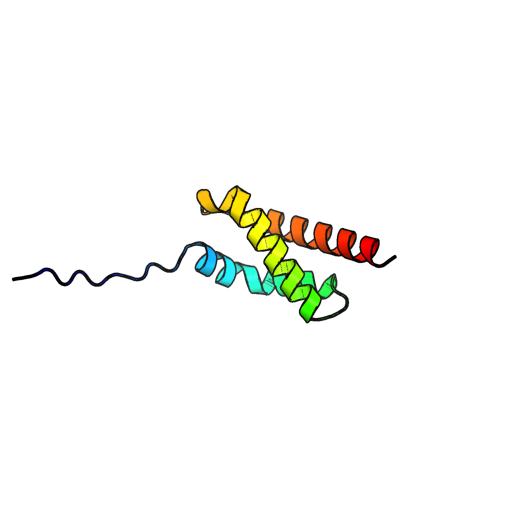]

Secondary structure (DSSP, 8-state):
------------HHHHHHHHHHHHHHHHHHHH-SSHHHHHHHHHHHHHHHHHHHTTTS---HHHHHHHHHHHHHHHHHHT-

Mean predicted aligned error: 7.38 Å

Radius of gyration: 16.45 Å; Cα contacts (8 Å, |Δi|>4): 53; chains: 1; bounding box: 62×24×33 Å

Foldseek 3Di:
DDDPPPPPPPPQLLVVVCVVCVVVQLVLLVVLDPDSVSSVVLLVVLSVVQCVVCVVVSDRDVVSSSVSSNVVSVVVVVVVD